Protein AF-A0A6I1W132-F1 (afdb_monomer_lite)

Secondary structure (DSSP, 8-state):
--HHHHHHHHHHHHHHHHHHHHHS-TT-HHHHHHHHHHHHHHHHHH-

Sequence (47 aa):
MNAIDLLKADHEKVKSILSQLSESTYRAVKKRKELLEKLELEVSIHT

Foldseek 3Di:
DDPVVVVVVLVVVLVVLVVCLVPDDPVPVVVNVVSVVVNVVSVVVVD

pLDDT: mean 92.07, std 7.31, range [63.66, 97.75]

Radius of gyration: 12.22 Å; chains: 1; bounding box: 28×15×30 Å

Structure (mmCIF, N/CA/C/O backbone):
data_AF-A0A6I1W132-F1
#
_entry.id   AF-A0A6I1W132-F1
#
loop_
_atom_site.group_PDB
_atom_site.id
_atom_site.type_symbol
_atom_site.label_atom_id
_atom_site.label_alt_id
_atom_site.label_comp_id
_atom_site.label_asym_id
_atom_site.label_entity_id
_atom_site.label_seq_id
_atom_site.pdbx_PDB_ins_code
_atom_site.Cartn_x
_atom_site.Cartn_y
_atom_site.Cartn_z
_atom_site.occupancy
_atom_site.B_iso_or_equiv
_atom_site.auth_seq_id
_atom_site.auth_comp_id
_atom_site.auth_asym_id
_atom_site.auth_atom_id
_atom_site.pdbx_PDB_model_num
ATOM 1 N N . MET A 1 1 ? 15.760 11.207 -15.356 1.00 64.06 1 MET A N 1
ATOM 2 C CA . MET A 1 1 ? 15.096 10.071 -14.689 1.00 64.06 1 MET A CA 1
ATOM 3 C C . MET A 1 1 ? 14.996 8.959 -15.713 1.00 64.06 1 MET A C 1
ATOM 5 O O . MET A 1 1 ? 14.460 9.216 -16.785 1.00 64.06 1 MET A O 1
ATOM 9 N N . ASN A 1 2 ? 15.624 7.811 -15.467 1.00 88.81 2 ASN A N 1
ATOM 10 C CA . ASN A 1 2 ? 15.575 6.673 -16.389 1.00 88.81 2 ASN A CA 1
ATOM 11 C C . ASN A 1 2 ? 14.428 5.713 -16.006 1.00 88.81 2 ASN A C 1
ATOM 13 O O . ASN A 1 2 ? 13.792 5.878 -14.966 1.00 88.81 2 ASN A O 1
ATOM 17 N N . ALA A 1 3 ? 14.155 4.710 -16.844 1.00 86.12 3 ALA A N 1
ATOM 18 C CA . ALA A 1 3 ? 13.063 3.761 -16.610 1.00 86.12 3 ALA A CA 1
ATOM 19 C C . ALA A 1 3 ? 13.213 2.964 -15.297 1.00 86.12 3 ALA A C 1
ATOM 21 O O . ALA A 1 3 ? 12.220 2.651 -14.649 1.00 86.12 3 ALA A O 1
ATOM 22 N N . ILE A 1 4 ? 14.447 2.682 -14.863 1.00 90.19 4 ILE A N 1
ATOM 23 C CA . ILE A 1 4 ? 14.722 1.983 -13.599 1.00 90.19 4 ILE A CA 1
ATOM 24 C C . ILE A 1 4 ? 14.395 2.884 -12.402 1.00 90.19 4 ILE A C 1
ATOM 26 O O . ILE A 1 4 ? 13.871 2.403 -11.399 1.00 90.19 4 ILE A O 1
ATOM 30 N N . ASP A 1 5 ? 14.678 4.183 -12.496 1.00 93.06 5 ASP A N 1
ATOM 31 C CA . ASP A 1 5 ? 14.351 5.151 -11.446 1.00 93.06 5 ASP A CA 1
ATOM 32 C C . ASP A 1 5 ? 12.832 5.272 -11.252 1.00 93.06 5 ASP A C 1
ATOM 34 O O . ASP A 1 5 ? 12.373 5.389 -10.117 1.00 93.06 5 ASP A O 1
ATOM 38 N N . LEU A 1 6 ? 12.055 5.201 -12.342 1.00 89.38 6 LEU A N 1
ATOM 39 C CA . LEU A 1 6 ? 10.588 5.192 -12.289 1.00 89.38 6 LEU A CA 1
ATOM 40 C C . LEU A 1 6 ? 10.067 3.936 -11.582 1.00 89.38 6 LEU A C 1
ATOM 42 O O . LEU A 1 6 ? 9.338 4.058 -10.604 1.00 89.38 6 LEU A O 1
ATOM 46 N N . LEU A 1 7 ? 10.545 2.751 -11.978 1.00 90.06 7 LEU A N 1
ATOM 47 C CA . LEU A 1 7 ? 10.170 1.484 -11.335 1.00 90.06 7 LEU A CA 1
ATOM 48 C C . LEU A 1 7 ? 10.509 1.459 -9.837 1.00 90.06 7 LEU A C 1
ATOM 50 O O . LEU A 1 7 ? 9.746 0.952 -9.019 1.00 90.06 7 LEU A O 1
ATOM 54 N N . LYS A 1 8 ? 11.654 2.031 -9.448 1.00 93.12 8 LYS A N 1
ATOM 55 C CA . LYS A 1 8 ? 12.027 2.145 -8.031 1.00 93.12 8 LYS A CA 1
ATOM 56 C C . LYS A 1 8 ? 11.104 3.093 -7.270 1.00 93.12 8 LYS A C 1
ATOM 58 O O . LYS A 1 8 ? 10.707 2.769 -6.155 1.00 93.12 8 LYS A O 1
ATOM 63 N N . ALA A 1 9 ? 10.767 4.246 -7.847 1.00 92.19 9 ALA A N 1
ATOM 64 C CA . ALA A 1 9 ? 9.856 5.201 -7.218 1.00 92.19 9 ALA A CA 1
ATOM 65 C C . ALA A 1 9 ? 8.461 4.593 -7.003 1.00 92.19 9 ALA A C 1
ATOM 67 O O . ALA A 1 9 ? 7.846 4.784 -5.954 1.00 92.19 9 ALA A O 1
ATOM 68 N N . ASP A 1 10 ? 8.006 3.816 -7.974 1.00 91.00 10 ASP A N 1
ATOM 69 C CA . ASP A 1 10 ? 6.756 3.072 -7.930 1.00 91.00 10 ASP A CA 1
ATOM 70 C C . ASP A 1 10 ? 6.757 2.005 -6.823 1.00 91.00 10 ASP A C 1
ATOM 72 O O . ASP A 1 10 ? 5.853 1.959 -5.984 1.00 91.00 10 ASP A O 1
ATOM 76 N N . HIS A 1 11 ? 7.837 1.229 -6.704 1.00 93.88 11 HIS A N 1
ATOM 77 C CA . HIS A 1 11 ? 7.996 0.278 -5.599 1.00 93.88 11 HIS A CA 1
ATOM 78 C C . HIS A 1 11 ? 7.999 0.955 -4.221 1.00 93.88 11 HIS A C 1
ATOM 80 O O . HIS A 1 11 ? 7.414 0.425 -3.274 1.00 93.88 11 HIS A O 1
ATOM 86 N N . GLU A 1 12 ? 8.620 2.130 -4.087 1.00 95.69 12 GLU A N 1
ATOM 87 C CA . GLU A 1 12 ? 8.604 2.876 -2.824 1.00 95.69 12 GLU A CA 1
ATOM 88 C C . GLU A 1 12 ? 7.192 3.369 -2.460 1.00 95.69 12 GLU A C 1
ATOM 90 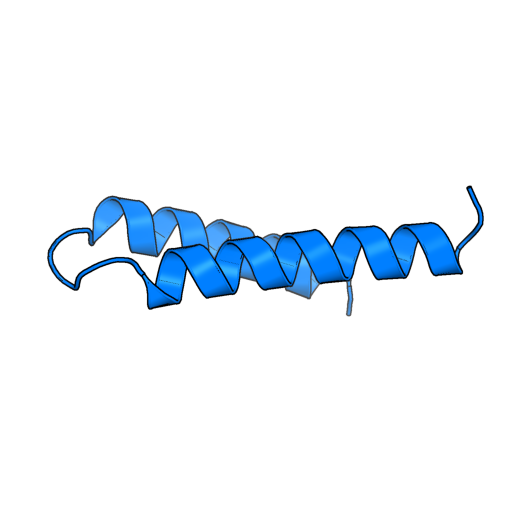O O . GLU A 1 12 ? 6.810 3.321 -1.286 1.00 95.69 12 GLU A O 1
ATOM 95 N N . LYS A 1 13 ? 6.364 3.757 -3.442 1.00 94.25 13 LYS A N 1
ATOM 96 C CA . LYS A 1 13 ? 4.948 4.083 -3.191 1.00 94.25 13 LYS A CA 1
ATOM 97 C C . LYS A 1 13 ? 4.170 2.872 -2.684 1.00 94.25 13 LYS A C 1
ATOM 99 O O . LYS A 1 13 ? 3.508 2.971 -1.649 1.00 94.25 13 LYS A O 1
ATOM 104 N N . VAL A 1 14 ? 4.280 1.730 -3.368 1.00 95.56 14 VAL A N 1
ATOM 105 C CA . VAL A 1 14 ? 3.606 0.483 -2.966 1.00 95.56 14 VAL A CA 1
ATOM 106 C C . VAL A 1 14 ? 4.019 0.092 -1.547 1.00 95.56 14 VAL A C 1
ATOM 108 O O . VAL A 1 14 ? 3.173 -0.168 -0.689 1.00 95.56 14 VAL A O 1
ATOM 111 N N . LYS A 1 15 ? 5.321 0.138 -1.254 1.00 96.62 15 LYS A N 1
ATOM 112 C CA . LYS A 1 15 ? 5.866 -0.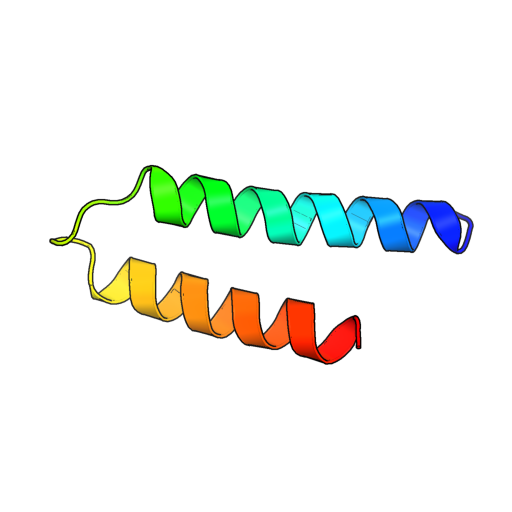159 0.074 1.00 96.62 15 LYS A CA 1
ATOM 113 C C . LYS A 1 15 ? 5.327 0.782 1.153 1.00 96.62 15 LYS A C 1
ATOM 115 O O . LYS A 1 15 ? 4.991 0.324 2.244 1.00 96.62 15 LYS A O 1
ATOM 120 N N . SER A 1 16 ? 5.188 2.075 0.856 1.00 97.44 16 SER A N 1
ATOM 121 C CA . SER A 1 16 ? 4.598 3.045 1.786 1.00 97.44 16 SER A CA 1
ATOM 122 C C . SER A 1 16 ? 3.139 2.718 2.118 1.00 97.44 16 SER A C 1
ATOM 124 O O . SER A 1 16 ? 2.748 2.763 3.288 1.00 97.44 16 SER A O 1
ATOM 126 N N . ILE A 1 17 ? 2.336 2.343 1.116 1.00 97.00 17 ILE A N 1
ATOM 127 C CA . ILE A 1 17 ? 0.936 1.941 1.319 1.00 97.00 17 ILE A CA 1
ATOM 128 C C . ILE A 1 17 ? 0.864 0.686 2.196 1.00 97.00 17 ILE A C 1
ATOM 130 O O . ILE A 1 17 ? 0.068 0.635 3.136 1.00 97.00 17 ILE A O 1
ATOM 134 N N . LEU A 1 18 ? 1.731 -0.299 1.941 1.00 96.88 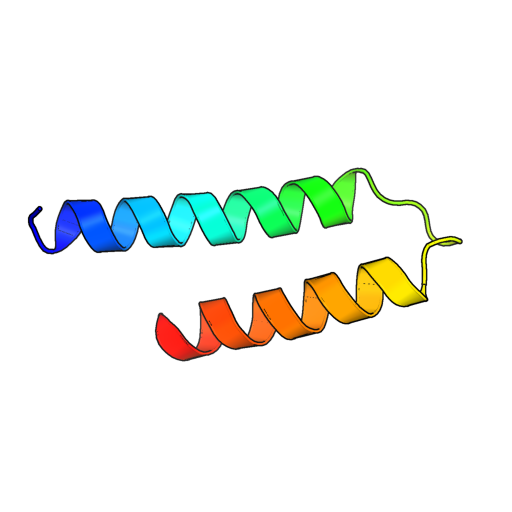18 LEU A N 1
ATOM 135 C CA . LEU A 1 18 ? 1.812 -1.521 2.742 1.00 96.88 18 LEU A CA 1
ATOM 136 C C . LEU A 1 18 ? 2.218 -1.242 4.200 1.00 96.88 18 LEU A C 1
ATOM 138 O O . LEU A 1 18 ? 1.605 -1.808 5.105 1.00 96.88 18 LEU A O 1
ATOM 142 N N . SER A 1 19 ? 3.172 -0.335 4.450 1.00 97.75 19 SER A N 1
ATOM 143 C CA . SER A 1 19 ? 3.547 0.067 5.820 1.00 97.75 19 SER A CA 1
ATOM 144 C C . SER A 1 19 ? 2.366 0.701 6.551 1.00 97.75 19 SER A C 1
ATOM 146 O O . SER A 1 19 ? 2.015 0.277 7.649 1.00 97.75 19 SER A O 1
ATOM 148 N N . GLN A 1 20 ? 1.668 1.642 5.904 1.00 96.38 20 GLN A N 1
ATOM 149 C CA . GLN A 1 20 ? 0.486 2.291 6.482 1.00 96.38 20 GLN A CA 1
ATOM 150 C C . GLN A 1 20 ? -0.633 1.286 6.788 1.00 96.38 20 GLN A C 1
ATOM 152 O O . GLN A 1 20 ? -1.308 1.396 7.812 1.00 96.38 20 GLN A O 1
ATOM 157 N N . LEU A 1 21 ? -0.836 0.288 5.924 1.00 96.19 21 LEU A N 1
ATOM 158 C CA . LEU A 1 21 ? -1.786 -0.795 6.175 1.00 96.19 21 LEU A CA 1
ATOM 159 C C . LEU A 1 21 ? -1.364 -1.656 7.372 1.00 96.19 21 LEU A C 1
ATOM 161 O O . LEU A 1 21 ? -2.225 -1.999 8.184 1.00 96.19 21 LEU A O 1
ATOM 165 N N . SER A 1 22 ? -0.073 -1.971 7.496 1.00 95.88 22 SER A N 1
ATOM 166 C CA . SER A 1 22 ? 0.481 -2.761 8.603 1.00 95.88 22 SER A CA 1
ATOM 167 C C . SER A 1 22 ? 0.403 -2.035 9.948 1.00 95.88 22 SER A C 1
ATOM 169 O O . SER A 1 22 ? 0.132 -2.662 10.967 1.00 95.88 22 SER A O 1
ATOM 171 N N . GLU A 1 23 ? 0.627 -0.723 9.960 1.00 96.62 23 GLU A N 1
ATOM 172 C CA . GLU A 1 23 ? 0.580 0.113 11.167 1.00 96.62 23 GLU A CA 1
ATOM 173 C C . GLU A 1 23 ? -0.853 0.516 11.551 1.00 96.62 23 GLU A C 1
ATOM 175 O O . GLU A 1 23 ? -1.126 0.895 12.691 1.00 96.62 23 GLU A O 1
ATOM 180 N N . SER A 1 24 ? -1.797 0.435 10.609 1.00 94.38 24 SER A N 1
ATOM 181 C CA . SER A 1 24 ? -3.201 0.738 10.880 1.00 94.38 24 SER A CA 1
ATOM 182 C C . SER A 1 24 ? -3.881 -0.339 11.728 1.00 94.38 24 SER A C 1
ATOM 184 O O . SER A 1 24 ? -3.556 -1.523 11.683 1.00 94.38 24 SER A O 1
ATOM 186 N N . THR A 1 25 ? -4.917 0.063 12.461 1.00 92.94 25 THR A N 1
ATOM 187 C CA . THR A 1 25 ? -5.714 -0.855 13.281 1.00 92.94 25 THR A CA 1
ATOM 188 C C . THR A 1 25 ? -7.004 -1.268 12.576 1.00 92.94 25 THR A C 1
ATOM 190 O O . THR A 1 25 ? -7.524 -0.559 11.714 1.00 92.94 25 THR A O 1
ATOM 193 N N . TYR A 1 26 ? -7.594 -2.387 13.003 1.00 83.31 26 TYR A N 1
ATOM 194 C CA . TYR A 1 26 ? -8.879 -2.882 12.490 1.00 83.31 26 TYR A CA 1
ATOM 195 C C . TYR A 1 26 ? -10.039 -1.883 12.630 1.00 83.31 26 TYR A C 1
ATOM 197 O O . TYR A 1 26 ? -10.998 -1.948 11.868 1.00 83.31 26 TYR A O 1
ATOM 205 N N . ARG A 1 27 ? -9.953 -0.929 13.567 1.00 91.44 27 ARG A N 1
ATOM 206 C CA . ARG A 1 27 ? -10.969 0.122 13.747 1.00 91.44 27 ARG A CA 1
ATOM 207 C C . ARG A 1 27 ? -10.903 1.201 12.660 1.00 91.44 27 ARG A C 1
ATOM 209 O O . ARG A 1 27 ? -11.894 1.882 12.421 1.00 91.44 27 ARG A O 1
ATOM 216 N N . ALA A 1 28 ? -9.778 1.330 11.954 1.00 94.00 28 ALA A N 1
ATOM 217 C CA . ALA A 1 28 ? -9.573 2.302 10.880 1.00 94.00 28 ALA A CA 1
ATOM 218 C C . ALA A 1 28 ? -10.148 1.826 9.527 1.00 94.00 28 ALA A C 1
ATOM 220 O O . ALA A 1 28 ? -9.509 1.978 8.488 1.00 94.00 28 ALA A O 1
ATOM 221 N N . VAL A 1 29 ? -11.356 1.246 9.528 1.00 94.44 29 VAL A N 1
ATOM 222 C CA . VAL A 1 29 ? -11.964 0.562 8.366 1.00 94.44 29 VAL A CA 1
ATOM 223 C C . VAL A 1 29 ? -11.987 1.447 7.117 1.00 94.44 29 VAL A C 1
ATOM 225 O O . VAL A 1 29 ? -11.533 1.019 6.059 1.00 94.44 29 VAL A O 1
ATOM 228 N N . LYS A 1 30 ? -12.444 2.702 7.242 1.00 95.56 30 LYS A N 1
ATOM 229 C CA . LYS A 1 30 ? -12.491 3.653 6.118 1.00 95.56 30 LYS A CA 1
ATOM 230 C C . LYS A 1 30 ? -11.102 3.893 5.521 1.00 95.56 30 LYS A C 1
ATOM 232 O O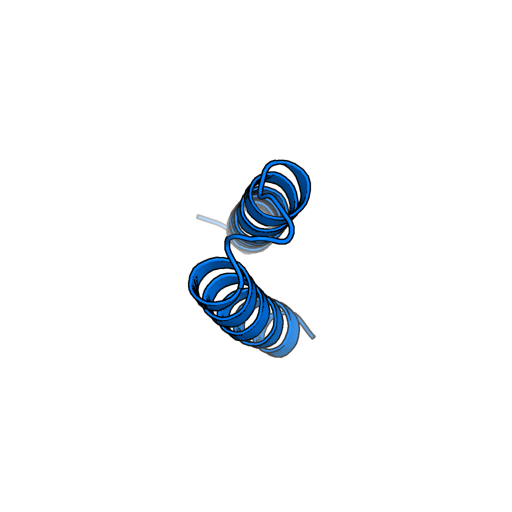 . LYS A 1 30 ? -10.917 3.757 4.318 1.00 95.56 30 LYS A O 1
ATOM 237 N N . LYS A 1 31 ? -10.114 4.182 6.373 1.00 94.75 31 LYS A N 1
ATOM 238 C CA . LYS A 1 31 ? -8.741 4.454 5.935 1.00 94.75 31 LYS A CA 1
ATOM 239 C C . LYS A 1 31 ? -8.096 3.229 5.286 1.00 94.75 31 LYS A C 1
ATOM 241 O O . LYS A 1 31 ? -7.410 3.366 4.283 1.00 94.75 31 LYS A O 1
ATOM 246 N N . ARG A 1 32 ? -8.332 2.034 5.835 1.00 97.00 32 ARG A N 1
ATOM 247 C CA . ARG A 1 32 ? -7.845 0.772 5.261 1.00 97.00 32 ARG A CA 1
ATOM 248 C C . ARG A 1 32 ? -8.454 0.505 3.888 1.00 97.00 32 ARG A C 1
ATOM 250 O O . ARG A 1 32 ? -7.722 0.106 2.993 1.00 97.00 32 ARG A O 1
ATOM 257 N N . LYS A 1 33 ? -9.752 0.772 3.707 1.00 97.19 33 LYS A N 1
ATOM 258 C CA . LYS A 1 33 ? -10.415 0.659 2.402 1.00 97.19 33 LYS A CA 1
ATOM 259 C C . LYS A 1 33 ? -9.782 1.599 1.371 1.00 97.19 33 LYS A C 1
ATOM 261 O O . LYS A 1 33 ? -9.378 1.135 0.316 1.00 97.19 33 LYS A O 1
ATOM 266 N N . GLU A 1 34 ? -9.590 2.871 1.719 1.00 97.06 34 GLU A N 1
ATOM 267 C CA . GLU A 1 34 ? -8.927 3.849 0.838 1.00 97.06 34 GLU A CA 1
ATOM 268 C C . GLU A 1 34 ? -7.486 3.443 0.479 1.00 97.06 34 GLU A C 1
ATOM 270 O O . GLU A 1 34 ? -7.033 3.655 -0.642 1.00 97.06 34 GLU A O 1
ATOM 275 N N . LEU A 1 35 ? -6.736 2.881 1.433 1.00 97.44 35 LEU A N 1
ATOM 276 C CA . LEU A 1 35 ? -5.375 2.401 1.185 1.00 97.44 35 LEU A CA 1
ATOM 277 C C . LEU A 1 35 ? -5.356 1.174 0.265 1.00 97.44 35 LEU A C 1
ATOM 279 O O . LEU A 1 35 ? -4.463 1.073 -0.569 1.00 97.44 35 LEU A O 1
ATOM 283 N N . LEU A 1 36 ? -6.332 0.272 0.389 1.00 96.88 36 LEU A N 1
ATOM 284 C CA . LEU A 1 36 ? -6.463 -0.890 -0.492 1.00 96.88 36 LEU A CA 1
ATOM 285 C C . LEU A 1 36 ? -6.868 -0.491 -1.915 1.00 96.88 36 LEU A C 1
ATOM 287 O O . LEU A 1 36 ? -6.268 -0.990 -2.856 1.00 96.88 36 LEU A O 1
ATOM 291 N N . GLU A 1 37 ? -7.803 0.449 -2.078 1.00 96.94 37 GLU A N 1
ATOM 292 C CA . GLU A 1 37 ? -8.178 0.990 -3.397 1.00 96.94 37 GLU A CA 1
ATOM 293 C C . GLU A 1 37 ? -6.975 1.649 -4.092 1.00 96.94 37 GLU A C 1
ATOM 295 O O . GLU A 1 37 ? -6.752 1.467 -5.287 1.00 96.94 37 GLU A O 1
ATOM 300 N N . LYS A 1 38 ? -6.144 2.378 -3.334 1.00 95.81 38 LYS A N 1
ATOM 301 C CA . LYS A 1 38 ? -4.886 2.929 -3.858 1.00 95.81 38 LYS A CA 1
ATOM 302 C C . LYS A 1 38 ? -3.888 1.839 -4.229 1.00 95.81 38 LYS A C 1
ATOM 304 O O . LYS A 1 38 ? -3.256 1.942 -5.270 1.00 95.81 38 LYS A O 1
ATOM 309 N N . LEU A 1 39 ? -3.739 0.816 -3.389 1.00 95.81 39 LEU A N 1
ATOM 310 C CA . LEU A 1 39 ? -2.831 -0.296 -3.659 1.00 95.81 39 LEU A CA 1
ATOM 311 C C . LEU A 1 39 ? -3.215 -1.030 -4.949 1.00 95.81 39 LEU A C 1
ATOM 313 O O . LEU A 1 39 ? -2.340 -1.333 -5.752 1.00 95.81 39 LEU A O 1
ATOM 317 N N . GLU A 1 40 ? -4.507 -1.292 -5.144 1.00 95.06 40 GLU A N 1
ATOM 318 C CA . GLU A 1 40 ? -5.035 -1.928 -6.353 1.00 95.06 40 GLU A CA 1
ATOM 319 C C . GLU A 1 40 ? -4.684 -1.117 -7.603 1.00 95.06 40 GLU A C 1
ATOM 321 O O . GLU A 1 40 ? -4.169 -1.679 -8.568 1.00 95.06 40 GLU A O 1
ATOM 326 N N . LEU A 1 41 ? -4.877 0.206 -7.555 1.00 93.88 41 LEU A N 1
ATOM 327 C CA . LEU A 1 41 ? -4.516 1.089 -8.659 1.00 93.88 41 LEU A CA 1
ATOM 328 C C . LEU A 1 41 ? -3.019 1.011 -8.985 1.00 93.88 41 LEU A C 1
ATOM 330 O O . LEU A 1 41 ? -2.671 0.763 -10.136 1.00 93.88 41 LEU A O 1
ATO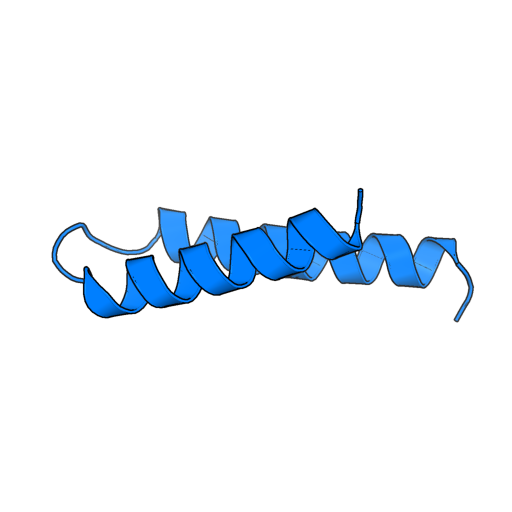M 334 N N . GLU A 1 42 ? -2.141 1.186 -7.993 1.00 91.50 42 GLU A N 1
ATOM 335 C CA . GLU A 1 42 ? -0.687 1.162 -8.219 1.00 91.50 42 GLU A CA 1
ATOM 336 C C . GLU A 1 42 ? -0.251 -0.194 -8.803 1.00 91.50 42 GLU A C 1
ATOM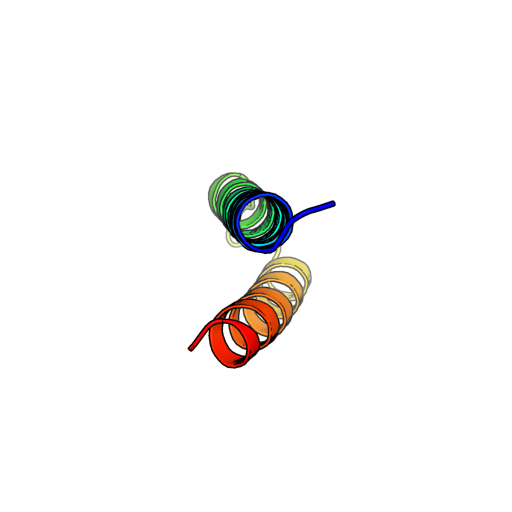 338 O O . GLU A 1 42 ? 0.418 -0.241 -9.830 1.00 91.50 42 GLU A O 1
ATOM 343 N N . VAL A 1 43 ? -0.710 -1.316 -8.236 1.00 89.19 43 VAL A N 1
ATOM 344 C CA . VAL A 1 43 ? -0.364 -2.657 -8.744 1.00 89.19 43 VAL A CA 1
ATOM 345 C C . VAL A 1 43 ? -0.892 -2.879 -10.166 1.00 89.19 43 VAL A C 1
ATOM 347 O O . VAL A 1 43 ? -0.169 -3.422 -10.997 1.00 89.19 43 VAL A O 1
ATOM 350 N N . SER A 1 44 ? -2.107 -2.417 -10.481 1.00 89.69 44 SER A N 1
ATOM 351 C CA . SER A 1 44 ? -2.682 -2.543 -11.828 1.00 89.69 44 SER A CA 1
ATOM 352 C C . SER A 1 44 ? -1.906 -1.775 -12.903 1.00 89.69 44 SER A C 1
ATOM 354 O O . SER A 1 44 ? -1.882 -2.202 -14.050 1.00 89.69 44 SER A O 1
ATOM 356 N N . ILE A 1 45 ? -1.253 -0.665 -12.539 1.00 85.31 45 ILE A N 1
ATOM 357 C CA . ILE A 1 45 ? -0.424 0.133 -13.455 1.00 85.31 45 ILE A CA 1
ATOM 358 C C . ILE A 1 45 ? 0.951 -0.525 -13.669 1.00 85.31 45 ILE A C 1
ATOM 360 O O . ILE A 1 45 ? 1.577 -0.318 -14.708 1.00 85.31 45 ILE A O 1
ATOM 364 N N . HIS A 1 46 ? 1.433 -1.305 -12.697 1.00 75.94 46 HIS A N 1
ATOM 365 C CA . HIS A 1 46 ? 2.752 -1.951 -12.730 1.00 75.94 46 HIS A CA 1
ATOM 366 C C . HIS A 1 46 ? 2.767 -3.360 -13.343 1.00 75.94 46 HIS A C 1
ATOM 368 O O . HIS A 1 46 ? 3.848 -3.946 -13.437 1.00 75.94 46 HIS A O 1
ATOM 374 N N . THR A 1 47 ? 1.609 -3.909 -13.727 1.00 63.66 47 THR A N 1
ATOM 375 C CA . THR A 1 47 ? 1.476 -5.249 -14.333 1.00 63.66 47 THR A CA 1
ATOM 376 C C . THR A 1 47 ? 1.194 -5.142 -15.825 1.00 63.66 47 THR A C 1
ATOM 378 O O . THR A 1 47 ? 1.790 -5.934 -16.589 1.00 63.66 47 THR A O 1
#